Protein AF-A0A962Z8D3-F1 (afdb_monomer)

Foldseek 3Di:
DKDKDWDLDPVVVVVLVVVVVVCVVVVFDKDWAALVVVCVVPVPDDCVSTGTIIIGDPDDDDDPVVVVVVVVVVCVVVPDDDDPPDDDDDDD

Structure (mmCIF, N/CA/C/O backbone):
data_AF-A0A962Z8D3-F1
#
_entry.id   AF-A0A962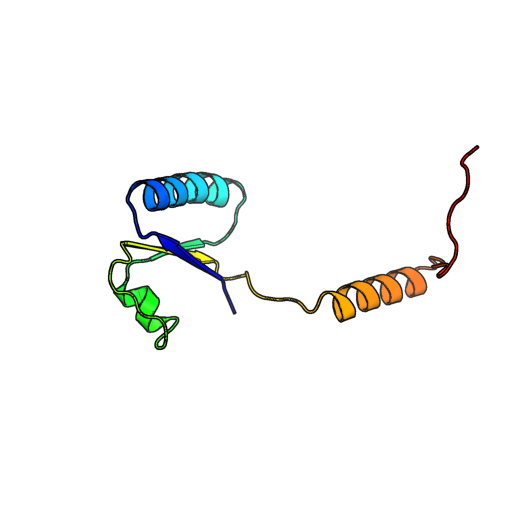Z8D3-F1
#
loop_
_atom_site.group_PDB
_atom_site.id
_atom_site.type_symbol
_atom_site.label_atom_id
_atom_site.label_alt_id
_atom_site.label_comp_id
_atom_site.label_asym_id
_atom_site.label_entity_id
_atom_site.label_seq_id
_atom_site.pdbx_PDB_ins_code
_atom_site.Cartn_x
_atom_site.Cartn_y
_atom_site.Cartn_z
_atom_site.occupancy
_atom_site.B_iso_or_equiv
_atom_site.auth_seq_id
_atom_site.auth_comp_id
_atom_site.auth_asym_id
_atom_site.auth_atom_id
_atom_site.pdbx_PDB_model_num
ATOM 1 N N . CYS A 1 1 ? -5.951 -5.949 -7.112 1.00 81.19 1 CYS A N 1
ATOM 2 C CA . CYS A 1 1 ? -5.126 -4.807 -7.565 1.00 81.19 1 CYS A CA 1
ATOM 3 C C . CYS A 1 1 ? -3.711 -5.043 -7.043 1.00 81.19 1 CYS A C 1
ATOM 5 O O . CYS A 1 1 ? -3.492 -6.093 -6.464 1.00 81.19 1 CYS A O 1
ATOM 7 N N . GLY A 1 2 ? -2.765 -4.161 -7.338 1.00 92.50 2 GLY A N 1
ATOM 8 C CA . GLY A 1 2 ? -1.387 -4.237 -6.856 1.00 92.50 2 GLY A CA 1
ATOM 9 C C . GLY A 1 2 ? -0.830 -2.822 -6.725 1.00 92.50 2 GLY A C 1
ATOM 10 O O . GLY A 1 2 ? -1.574 -1.856 -6.915 1.00 92.50 2 GLY A O 1
ATOM 11 N N . GLY A 1 3 ? 0.460 -2.692 -6.440 1.00 95.06 3 GLY A N 1
ATOM 12 C CA . GLY A 1 3 ? 1.162 -1.411 -6.399 1.00 95.06 3 GLY A CA 1
ATOM 13 C C . GLY A 1 3 ? 2.216 -1.299 -7.497 1.00 95.06 3 GLY A C 1
ATOM 14 O O . GLY A 1 3 ? 2.893 -2.274 -7.814 1.00 95.06 3 GLY A O 1
ATOM 15 N N . LEU A 1 4 ? 2.372 -0.098 -8.058 1.00 96.56 4 LEU A N 1
ATOM 16 C CA . LEU A 1 4 ? 3.495 0.280 -8.917 1.00 96.56 4 LEU A CA 1
ATOM 17 C C . LEU A 1 4 ? 4.153 1.522 -8.317 1.00 96.56 4 LEU A C 1
ATOM 19 O O . LEU A 1 4 ? 3.504 2.557 -8.171 1.00 96.56 4 LEU A O 1
ATOM 23 N N . ARG A 1 5 ? 5.433 1.423 -7.959 1.00 97.25 5 ARG A N 1
ATOM 24 C CA . ARG A 1 5 ? 6.252 2.570 -7.537 1.00 97.25 5 ARG A CA 1
ATOM 25 C C . ARG A 1 5 ? 7.279 2.832 -8.625 1.00 97.25 5 ARG A C 1
ATOM 27 O O . ARG A 1 5 ? 8.021 1.918 -8.962 1.00 97.25 5 ARG A O 1
ATOM 34 N N . LEU A 1 6 ? 7.288 4.033 -9.189 1.00 98.12 6 LEU A N 1
ATOM 35 C CA . LEU A 1 6 ? 8.116 4.379 -10.346 1.00 98.12 6 LEU A CA 1
ATOM 36 C C . LEU A 1 6 ? 9.469 4.927 -9.892 1.00 98.12 6 LEU A C 1
ATOM 38 O O . LEU A 1 6 ? 9.521 5.689 -8.930 1.00 98.12 6 LEU A O 1
ATOM 42 N N . ALA A 1 7 ? 10.534 4.557 -10.598 1.00 98.50 7 ALA A N 1
ATOM 43 C CA . ALA A 1 7 ? 11.847 5.181 -10.483 1.00 98.50 7 ALA A CA 1
ATOM 44 C C . ALA A 1 7 ? 12.107 6.023 -11.735 1.00 98.50 7 ALA A C 1
ATOM 46 O O . ALA A 1 7 ? 12.025 5.510 -12.852 1.00 98.50 7 ALA A O 1
ATOM 47 N N . TYR A 1 8 ? 12.451 7.292 -11.540 1.00 98.19 8 TYR A N 1
ATOM 48 C CA . TYR A 1 8 ? 12.856 8.234 -12.590 1.00 98.19 8 TYR A CA 1
ATOM 49 C C . TYR A 1 8 ? 14.364 8.523 -12.555 1.00 98.19 8 TYR A C 1
ATOM 51 O O . TYR A 1 8 ? 14.894 9.222 -13.416 1.00 98.19 8 TYR A O 1
ATOM 59 N N . SER A 1 9 ? 15.068 7.995 -11.555 1.00 98.50 9 SER A N 1
ATOM 60 C CA . SER A 1 9 ? 16.498 8.190 -11.348 1.00 98.50 9 SER A CA 1
ATOM 61 C C . SER A 1 9 ? 17.187 6.901 -10.902 1.00 98.50 9 SER A C 1
ATOM 63 O O . SER A 1 9 ? 16.572 6.014 -10.306 1.00 98.50 9 SER A O 1
ATOM 65 N N . GLU A 1 10 ? 18.491 6.806 -11.161 1.00 98.31 10 GLU A N 1
ATOM 66 C CA . GLU A 1 10 ? 19.296 5.643 -10.762 1.00 98.31 10 GLU A CA 1
ATOM 67 C C . GLU A 1 10 ? 19.280 5.420 -9.243 1.00 98.31 10 GLU A C 1
ATOM 69 O O . GLU A 1 10 ? 19.239 4.281 -8.787 1.00 98.31 10 GLU A O 1
ATOM 74 N N . ILE A 1 11 ? 19.225 6.493 -8.445 1.00 98.44 11 ILE A N 1
ATOM 75 C CA . ILE A 1 11 ? 19.182 6.381 -6.981 1.00 98.44 11 ILE A CA 1
ATOM 76 C C . ILE A 1 11 ? 17.873 5.747 -6.481 1.00 98.44 11 ILE A C 1
ATOM 78 O O . ILE A 1 11 ? 17.889 4.968 -5.528 1.00 98.44 11 ILE A O 1
ATOM 82 N N . GLU A 1 12 ? 16.742 6.018 -7.139 1.00 98.50 12 GLU A N 1
ATOM 83 C CA . GLU A 1 12 ? 15.462 5.366 -6.831 1.00 98.50 12 GLU A CA 1
ATOM 84 C C . GLU A 1 12 ? 15.469 3.894 -7.259 1.00 98.50 12 GLU A C 1
ATOM 86 O O . GLU A 1 12 ? 14.946 3.034 -6.547 1.00 98.50 12 GLU A O 1
ATOM 91 N N . LEU A 1 13 ? 16.100 3.581 -8.393 1.00 98.31 13 LEU A N 1
ATOM 92 C CA . LEU A 1 13 ? 16.249 2.203 -8.853 1.00 98.31 13 LEU A CA 1
ATOM 93 C C . LEU A 1 13 ? 17.158 1.385 -7.923 1.00 98.31 13 LEU A C 1
ATOM 95 O O . LEU A 1 13 ? 16.838 0.241 -7.589 1.00 98.31 13 LEU A O 1
ATOM 99 N N . ASP A 1 14 ? 18.258 1.965 -7.447 1.00 98.38 14 ASP A N 1
ATOM 100 C CA . ASP A 1 14 ? 19.120 1.336 -6.445 1.00 98.38 14 ASP A CA 1
ATOM 101 C C . ASP A 1 14 ? 18.385 1.119 -5.122 1.00 98.38 14 ASP A C 1
ATOM 103 O O . ASP A 1 14 ? 18.500 0.049 -4.513 1.00 98.38 14 ASP A O 1
ATOM 107 N N . TRP A 1 15 ? 17.544 2.073 -4.718 1.00 98.19 15 TRP A N 1
ATOM 108 C CA . TRP A 1 15 ? 16.654 1.888 -3.577 1.00 98.19 15 TRP A CA 1
ATOM 109 C C . TRP A 1 15 ? 15.698 0.703 -3.778 1.00 98.19 15 TRP A C 1
ATOM 111 O O . TRP A 1 15 ? 15.542 -0.127 -2.880 1.00 98.19 15 TRP A O 1
ATOM 121 N N . PHE A 1 16 ? 15.110 0.548 -4.966 1.00 97.94 16 PHE A N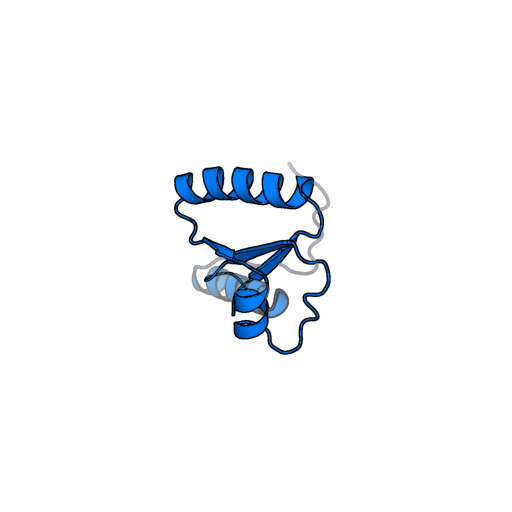 1
ATOM 122 C CA . PHE A 1 16 ? 14.260 -0.604 -5.282 1.00 97.94 16 PHE A CA 1
ATOM 123 C C . PHE A 1 16 ? 15.019 -1.931 -5.216 1.00 97.94 16 PHE A C 1
ATOM 125 O O . PHE A 1 16 ? 14.488 -2.901 -4.674 1.00 97.94 16 PHE A O 1
ATOM 132 N N . ARG A 1 17 ? 16.267 -1.986 -5.699 1.00 97.50 17 ARG A N 1
ATOM 133 C CA . ARG A 1 17 ? 17.130 -3.178 -5.587 1.00 97.50 17 ARG A CA 1
ATOM 134 C C . ARG A 1 17 ? 17.430 -3.525 -4.127 1.00 97.50 17 ARG A C 1
ATOM 136 O O . ARG A 1 17 ? 17.378 -4.698 -3.755 1.00 97.50 17 ARG A O 1
ATOM 143 N N . HIS A 1 18 ? 17.692 -2.519 -3.293 1.00 97.31 18 HIS A N 1
ATOM 144 C CA . HIS A 1 18 ? 17.889 -2.703 -1.856 1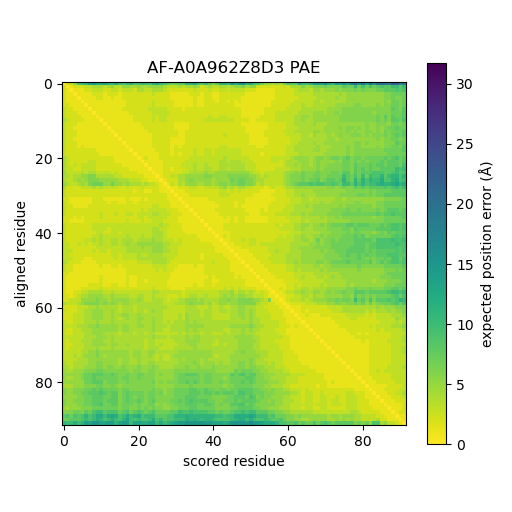.00 97.31 18 HIS A CA 1
ATOM 145 C C . HIS A 1 18 ? 16.628 -3.266 -1.178 1.00 97.31 18 HIS A C 1
ATOM 147 O O . HIS A 1 18 ? 16.690 -4.298 -0.503 1.00 97.31 18 HIS A O 1
ATOM 153 N N . VAL A 1 19 ? 15.468 -2.646 -1.419 1.00 96.69 19 VAL A N 1
ATOM 154 C CA . VAL A 1 19 ? 14.178 -3.092 -0.867 1.00 96.69 19 VAL A CA 1
ATOM 155 C C . VAL A 1 19 ? 13.807 -4.488 -1.369 1.00 96.69 19 VAL A C 1
ATOM 157 O O . VAL A 1 19 ? 13.281 -5.280 -0.592 1.00 96.69 19 VAL A O 1
ATOM 160 N N . ALA A 1 20 ? 14.124 -4.833 -2.620 1.00 96.19 20 ALA A N 1
ATOM 161 C CA . ALA A 1 20 ? 13.917 -6.178 -3.157 1.00 96.19 20 ALA A CA 1
ATOM 162 C C . ALA A 1 20 ? 14.679 -7.242 -2.351 1.00 96.19 20 ALA A C 1
ATOM 164 O O . ALA A 1 20 ? 14.139 -8.307 -2.046 1.00 96.19 20 ALA A O 1
ATOM 165 N N . GLY A 1 21 ? 15.917 -6.943 -1.943 1.00 95.69 21 GLY A N 1
ATOM 166 C CA . GLY A 1 21 ? 16.700 -7.811 -1.061 1.00 95.69 21 GLY A CA 1
ATOM 167 C C . GLY A 1 21 ? 15.994 -8.083 0.270 1.00 95.69 21 GLY A C 1
ATOM 168 O O . GLY A 1 21 ? 15.836 -9.240 0.659 1.00 95.69 21 GLY A O 1
ATOM 169 N N . ILE A 1 22 ? 15.494 -7.028 0.922 1.00 95.62 22 ILE A N 1
ATOM 170 C CA . ILE A 1 22 ? 14.737 -7.133 2.182 1.00 95.62 22 ILE A CA 1
ATOM 171 C C . ILE A 1 22 ? 13.430 -7.908 1.968 1.00 95.62 22 ILE A C 1
ATOM 173 O O . ILE A 1 22 ? 13.098 -8.812 2.733 1.00 95.62 22 ILE A O 1
ATOM 177 N N . ALA A 1 23 ? 12.691 -7.590 0.908 1.00 93.81 23 ALA A N 1
ATOM 178 C CA . ALA A 1 23 ? 11.407 -8.207 0.610 1.00 93.81 23 ALA A CA 1
ATOM 179 C C . ALA A 1 23 ? 11.529 -9.722 0.372 1.00 93.81 23 ALA A C 1
ATOM 181 O O . ALA A 1 23 ? 10.691 -10.479 0.862 1.00 93.81 23 ALA A O 1
ATOM 182 N N . ARG A 1 24 ? 12.604 -10.187 -0.286 1.00 93.56 24 ARG A N 1
ATOM 183 C CA . ARG A 1 24 ? 12.894 -11.627 -0.429 1.00 93.56 24 ARG A CA 1
ATOM 184 C C . ARG A 1 24 ? 13.096 -12.312 0.919 1.00 93.56 24 ARG A C 1
ATOM 186 O O . ARG A 1 24 ? 12.613 -13.423 1.103 1.00 93.56 24 ARG A O 1
ATOM 193 N N . GLN A 1 25 ? 13.771 -11.653 1.860 1.00 95.06 25 GLN A N 1
ATOM 194 C CA . GLN A 1 25 ? 13.996 -12.202 3.198 1.00 95.06 25 GLN A CA 1
ATOM 195 C C . GLN A 1 25 ? 12.692 -12.331 4.002 1.00 95.06 25 GLN A C 1
ATOM 197 O O . GLN A 1 25 ? 12.529 -13.289 4.752 1.00 95.06 25 GLN A O 1
ATOM 202 N N . VAL A 1 26 ? 11.761 -11.388 3.838 1.00 93.81 26 VAL A N 1
ATOM 203 C CA . VAL A 1 26 ? 10.459 -11.380 4.535 1.00 93.81 26 VAL A CA 1
ATOM 204 C C . VAL A 1 26 ? 9.418 -12.281 3.844 1.00 93.81 26 VAL A C 1
ATOM 206 O O . VAL A 1 26 ? 8.373 -12.569 4.420 1.00 93.81 26 VAL A O 1
ATOM 209 N N . GLY A 1 27 ? 9.695 -12.765 2.627 1.00 91.69 27 GLY A N 1
ATOM 210 C CA . GLY A 1 27 ? 8.756 -13.578 1.845 1.00 91.69 27 GLY A CA 1
ATOM 211 C C . GLY A 1 27 ? 7.664 -12.755 1.157 1.00 91.69 27 GLY A C 1
ATOM 212 O O . GLY A 1 27 ? 6.575 -13.256 0.891 1.00 91.69 27 GLY A O 1
ATOM 213 N N . TYR A 1 28 ? 7.938 -11.479 0.885 1.00 89.00 28 TYR A N 1
ATOM 214 C CA . TYR A 1 28 ? 7.014 -10.584 0.203 1.00 89.00 28 TYR A CA 1
ATOM 215 C C . TYR A 1 28 ? 7.191 -10.667 -1.318 1.00 89.00 28 TYR A C 1
ATOM 217 O O . TYR A 1 28 ? 8.285 -10.436 -1.837 1.00 89.00 28 TYR A O 1
ATOM 225 N N . GLU A 1 29 ? 6.114 -10.973 -2.038 1.00 92.62 29 GLU A N 1
ATOM 226 C CA . GLU A 1 29 ? 6.113 -11.110 -3.498 1.00 92.62 29 GLU A CA 1
ATOM 227 C C . GLU A 1 29 ? 6.206 -9.745 -4.197 1.00 92.62 29 GLU A C 1
ATOM 229 O O . GLU A 1 29 ? 5.374 -8.856 -3.989 1.00 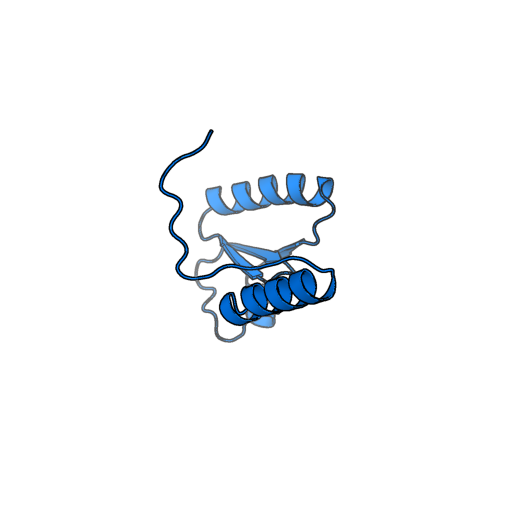92.62 29 GLU A O 1
ATOM 234 N N . HIS A 1 30 ? 7.233 -9.580 -5.030 1.00 95.12 30 HIS A N 1
ATOM 235 C CA . HIS A 1 30 ? 7.516 -8.340 -5.745 1.00 95.12 30 HIS A CA 1
ATOM 236 C C . HIS A 1 30 ? 8.359 -8.593 -6.996 1.00 95.12 30 HIS A C 1
ATOM 238 O O . HIS A 1 30 ? 9.087 -9.583 -7.084 1.00 95.12 30 HIS A O 1
ATOM 244 N N . GLU A 1 31 ? 8.321 -7.640 -7.923 1.00 96.62 31 GLU A N 1
ATOM 245 C CA . GLU A 1 31 ? 9.122 -7.632 -9.147 1.00 96.62 31 GLU A CA 1
ATOM 246 C C . GLU A 1 31 ? 9.634 -6.213 -9.417 1.00 96.62 31 GLU A C 1
ATOM 248 O O . GLU A 1 31 ? 8.933 -5.239 -9.152 1.00 96.62 31 GLU A O 1
ATOM 253 N N . ILE A 1 32 ? 10.845 -6.076 -9.961 1.00 98.12 32 ILE A N 1
ATOM 254 C CA . ILE A 1 32 ? 11.273 -4.821 -10.593 1.00 98.12 32 ILE A CA 1
ATOM 255 C C . ILE A 1 32 ? 11.050 -5.003 -12.089 1.00 98.12 32 ILE A C 1
ATOM 257 O O . ILE A 1 32 ? 11.670 -5.880 -12.688 1.00 98.12 32 ILE A O 1
ATOM 261 N N . ILE A 1 33 ? 10.156 -4.207 -12.669 1.00 97.94 33 ILE A N 1
ATOM 262 C CA . ILE A 1 33 ? 9.706 -4.357 -14.055 1.00 97.94 33 ILE A CA 1
ATOM 263 C C . ILE A 1 33 ? 10.147 -3.175 -14.931 1.00 97.94 33 ILE A C 1
ATOM 265 O O . ILE A 1 33 ? 10.213 -2.042 -14.439 1.00 97.94 33 ILE A O 1
ATOM 269 N N . PRO A 1 34 ? 10.445 -3.418 -16.217 1.00 97.81 34 PRO A N 1
ATOM 270 C CA . PRO A 1 34 ? 10.806 -2.372 -17.169 1.00 97.81 34 PRO A CA 1
ATOM 271 C C . PRO A 1 34 ? 9.587 -1.544 -17.633 1.00 97.81 34 PRO A C 1
ATOM 273 O O . PRO A 1 34 ? 8.443 -1.957 -17.420 1.00 97.81 34 PRO A O 1
ATOM 276 N N . PRO A 1 35 ? 9.806 -0.383 -18.282 1.00 97.06 35 PRO A N 1
ATOM 277 C CA . PRO A 1 35 ? 8.731 0.513 -18.721 1.00 97.06 35 PRO A CA 1
ATOM 278 C C . PRO A 1 35 ? 7.665 -0.104 -19.637 1.00 97.06 35 PRO A C 1
ATOM 280 O O . PRO A 1 35 ? 6.489 0.240 -19.526 1.00 97.06 35 PRO A O 1
ATOM 283 N N . ASP A 1 36 ? 8.033 -1.037 -20.511 1.00 96.12 36 ASP A N 1
ATOM 284 C CA . ASP A 1 36 ? 7.096 -1.732 -21.399 1.00 96.12 36 ASP A CA 1
ATOM 285 C C . ASP A 1 36 ? 6.118 -2.629 -20.623 1.00 96.12 36 ASP A C 1
ATOM 287 O O . ASP A 1 36 ? 4.918 -2.629 -20.906 1.00 96.12 36 ASP A O 1
ATOM 291 N N . GLU A 1 37 ? 6.586 -3.319 -19.581 1.00 96.94 37 GLU A N 1
ATOM 292 C CA . GLU A 1 37 ? 5.715 -4.081 -18.678 1.00 96.94 37 GLU A CA 1
ATOM 293 C C . GLU A 1 37 ? 4.829 -3.163 -17.819 1.00 96.94 37 GLU A C 1
ATOM 295 O O . GLU A 1 37 ? 3.666 -3.483 -17.558 1.00 96.94 37 GLU A O 1
ATOM 300 N N . ILE A 1 38 ? 5.315 -1.976 -17.432 1.00 96.75 38 ILE A N 1
ATOM 301 C CA . ILE A 1 38 ? 4.490 -0.976 -16.730 1.00 96.75 38 ILE A CA 1
ATOM 302 C C . ILE A 1 38 ? 3.278 -0.594 -17.586 1.00 96.75 38 ILE A C 1
ATOM 304 O O . ILE A 1 38 ? 2.151 -0.616 -17.088 1.00 96.75 38 ILE A O 1
ATOM 308 N N . ALA A 1 39 ? 3.487 -0.298 -18.873 1.00 94.19 39 ALA A N 1
ATOM 309 C CA . ALA A 1 39 ? 2.414 0.061 -19.799 1.00 94.19 39 ALA A CA 1
ATOM 310 C C . ALA A 1 39 ? 1.422 -1.096 -20.030 1.00 94.19 39 ALA A C 1
ATOM 312 O O . ALA A 1 39 ? 0.224 -0.860 -20.196 1.00 94.19 39 ALA A O 1
ATOM 313 N N . ARG A 1 40 ? 1.879 -2.355 -19.972 1.00 94.81 40 ARG A N 1
ATOM 314 C CA . ARG A 1 40 ? 0.992 -3.534 -20.018 1.00 94.81 40 ARG A CA 1
ATOM 315 C C . ARG A 1 40 ? 0.110 -3.644 -18.776 1.00 94.81 40 ARG A C 1
ATOM 317 O O . ARG A 1 40 ? -1.051 -4.034 -18.887 1.00 94.81 40 ARG A O 1
ATOM 324 N N . HIS A 1 41 ? 0.640 -3.301 -17.602 1.00 94.06 41 HIS A N 1
ATOM 325 C CA . HIS A 1 41 ? -0.111 -3.336 -16.345 1.00 94.06 41 HIS A CA 1
ATOM 326 C C . HIS A 1 41 ? -1.019 -2.124 -16.135 1.00 94.06 41 HIS A C 1
ATOM 328 O O . HIS A 1 41 ? -2.095 -2.266 -15.553 1.00 94.06 41 HIS A O 1
ATOM 334 N N . HIS A 1 42 ? -0.603 -0.946 -16.596 1.00 94.81 42 HIS A N 1
ATOM 335 C CA . HIS A 1 42 ? -1.356 0.292 -16.458 1.00 94.81 42 HIS A CA 1
ATOM 336 C C . HIS A 1 42 ? -1.286 1.123 -17.756 1.00 94.81 42 HIS A C 1
ATOM 338 O O . HIS A 1 42 ? -0.524 2.088 -17.830 1.00 94.81 42 HIS A O 1
ATOM 344 N N . PRO A 1 43 ? -2.123 0.814 -18.767 1.00 94.62 43 PRO A N 1
ATOM 345 C CA . PRO A 1 43 ? -2.019 1.394 -20.115 1.00 94.62 43 PRO A CA 1
ATOM 346 C C . PRO A 1 43 ? -2.291 2.901 -20.191 1.00 94.62 43 PRO A C 1
ATOM 348 O O . PRO A 1 43 ? -2.016 3.528 -21.207 1.00 94.62 43 PRO A O 1
ATOM 351 N N . PHE A 1 44 ? -2.830 3.495 -19.125 1.00 95.12 44 PHE A N 1
ATOM 352 C CA . PHE A 1 44 ? -3.086 4.935 -19.037 1.00 95.12 44 PHE A CA 1
ATOM 353 C C . PHE A 1 44 ? -1.959 5.722 -18.353 1.00 95.12 44 PHE A C 1
ATOM 355 O O . PHE A 1 44 ? -2.087 6.931 -18.176 1.00 95.12 44 PHE A O 1
ATOM 362 N N . LEU A 1 45 ? -0.890 5.055 -17.905 1.00 94.50 45 LEU A N 1
ATOM 363 C CA . LEU A 1 45 ? 0.242 5.719 -17.263 1.00 94.50 45 LEU A CA 1
ATOM 364 C C . LEU A 1 45 ? 1.231 6.194 -18.333 1.00 94.50 45 LEU A C 1
ATOM 366 O O . LEU A 1 45 ? 1.625 5.404 -19.186 1.00 94.50 45 LEU A O 1
ATOM 370 N N . ASN A 1 46 ? 1.671 7.454 -18.264 1.00 94.81 46 ASN A N 1
ATOM 371 C CA . ASN A 1 46 ? 2.809 7.890 -19.070 1.00 94.81 46 ASN A CA 1
ATOM 372 C C . ASN A 1 46 ? 4.111 7.341 -18.464 1.00 94.81 46 ASN A C 1
ATOM 374 O O . ASN A 1 46 ? 4.427 7.628 -17.309 1.00 94.81 46 ASN A O 1
ATOM 378 N N . THR A 1 47 ? 4.856 6.566 -19.248 1.00 96.25 47 THR A N 1
ATOM 379 C CA . THR A 1 47 ? 6.132 5.961 -18.854 1.00 96.25 47 THR A CA 1
ATOM 380 C C . THR A 1 47 ? 7.356 6.732 -19.353 1.00 96.25 47 THR A C 1
ATOM 382 O O . THR A 1 47 ? 8.477 6.258 -19.179 1.00 96.25 47 THR A O 1
ATOM 385 N N . ASP A 1 48 ? 7.180 7.907 -19.963 1.00 96.75 48 ASP A N 1
ATOM 386 C CA . ASP A 1 48 ? 8.288 8.752 -20.414 1.00 96.75 48 ASP A CA 1
ATOM 387 C C . ASP A 1 48 ? 9.246 9.073 -19.256 1.00 96.75 48 ASP A C 1
ATOM 389 O O . ASP A 1 48 ? 8.844 9.574 -18.205 1.00 96.75 48 ASP A O 1
ATOM 393 N N . GLY A 1 49 ? 10.533 8.775 -19.450 1.00 96.69 49 GLY A N 1
ATOM 394 C CA . GLY A 1 49 ? 11.583 9.009 -18.453 1.00 96.69 49 GLY A CA 1
ATOM 395 C C . GLY A 1 49 ? 11.576 8.054 -17.252 1.00 96.69 49 GLY A C 1
ATOM 396 O O . GLY A 1 49 ? 12.440 8.184 -16.388 1.00 96.69 49 GLY A O 1
ATOM 397 N N . VAL A 1 50 ? 10.649 7.092 -17.184 1.00 98.06 50 VAL A N 1
ATOM 398 C CA . VAL A 1 50 ? 10.662 6.042 -16.156 1.00 98.06 50 VAL A CA 1
ATOM 399 C C . VAL A 1 50 ? 11.762 5.035 -16.483 1.00 98.06 50 VAL A C 1
ATOM 401 O O . VAL A 1 50 ? 11.834 4.528 -17.600 1.00 98.06 50 VAL A O 1
ATOM 404 N N . LEU A 1 51 ? 12.598 4.707 -15.499 1.00 98.38 51 LEU A N 1
ATOM 405 C CA . LEU A 1 51 ? 13.654 3.701 -15.635 1.00 98.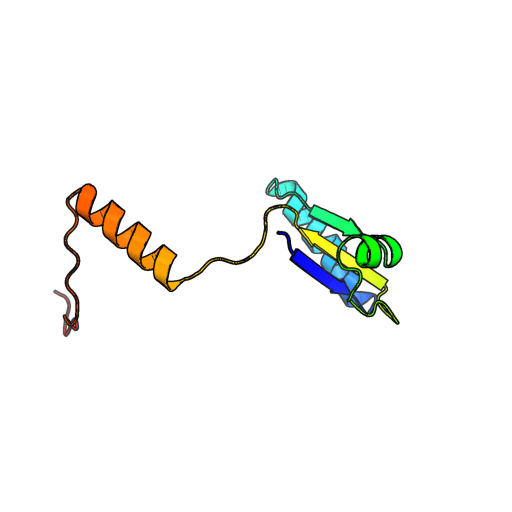38 51 LEU A CA 1
ATOM 406 C C . LEU A 1 51 ? 13.129 2.288 -15.349 1.00 98.38 51 LEU A C 1
ATOM 408 O O . LEU A 1 51 ? 13.465 1.343 -16.057 1.00 98.38 51 LEU A O 1
ATOM 412 N N . ALA A 1 52 ? 12.303 2.142 -14.309 1.00 98.44 52 ALA A N 1
ATOM 413 C CA . ALA A 1 52 ? 11.649 0.892 -13.917 1.00 98.44 52 ALA A CA 1
ATOM 414 C C . ALA A 1 52 ? 10.524 1.159 -12.900 1.00 98.44 52 ALA A C 1
ATOM 416 O O . ALA A 1 52 ? 10.409 2.264 -12.361 1.00 98.44 52 ALA A O 1
ATOM 417 N N . ALA A 1 53 ? 9.743 0.129 -12.568 1.00 98.12 53 ALA A N 1
ATOM 418 C CA . ALA A 1 53 ? 8.850 0.147 -11.412 1.00 98.12 53 ALA A CA 1
ATOM 419 C C . ALA A 1 53 ? 9.104 -1.013 -10.452 1.00 98.12 53 ALA A C 1
ATOM 421 O O . ALA A 1 53 ? 9.329 -2.143 -10.877 1.00 98.12 53 ALA A O 1
ATOM 422 N N . PHE A 1 54 ? 8.976 -0.750 -9.153 1.00 97.75 54 PHE A N 1
ATOM 423 C CA . PHE A 1 54 ? 8.812 -1.788 -8.142 1.00 97.75 54 PHE A CA 1
ATOM 424 C C . PHE A 1 54 ? 7.331 -2.163 -8.059 1.00 97.75 54 PHE A C 1
ATOM 426 O O . PHE A 1 54 ? 6.497 -1.366 -7.611 1.00 97.75 54 PHE A O 1
ATOM 433 N N . ARG A 1 55 ? 7.006 -3.370 -8.515 1.00 96.88 55 ARG A N 1
ATOM 434 C CA . ARG A 1 55 ? 5.658 -3.918 -8.583 1.00 96.88 55 ARG A CA 1
ATOM 435 C C . ARG A 1 55 ? 5.385 -4.839 -7.405 1.00 96.88 55 ARG A C 1
ATOM 437 O O . ARG A 1 55 ? 6.172 -5.736 -7.111 1.00 96.88 55 ARG A O 1
ATOM 444 N N . THR A 1 56 ? 4.231 -4.654 -6.778 1.00 95.06 56 THR A N 1
ATOM 445 C CA . THR A 1 56 ? 3.749 -5.481 -5.671 1.00 95.06 56 THR A CA 1
ATOM 446 C C . THR A 1 56 ? 2.410 -6.114 -6.023 1.00 95.06 56 THR A C 1
ATOM 448 O O . THR A 1 56 ? 1.447 -5.419 -6.345 1.00 95.06 56 THR A O 1
ATOM 451 N N . MET A 1 57 ? 2.346 -7.446 -5.998 1.00 91.94 57 MET A N 1
ATOM 452 C CA . MET A 1 57 ? 1.193 -8.196 -6.521 1.00 91.94 57 MET A CA 1
ATOM 453 C C . MET A 1 57 ? -0.001 -8.191 -5.571 1.00 91.94 57 MET A C 1
ATOM 455 O O . MET A 1 57 ? -1.139 -8.058 -6.006 1.00 91.94 57 MET A O 1
ATOM 459 N N . ASN A 1 58 ? 0.281 -8.303 -4.273 1.00 90.81 58 ASN A N 1
ATOM 460 C CA . ASN A 1 58 ? -0.721 -8.519 -3.227 1.00 90.81 58 ASN A CA 1
ATOM 461 C C . ASN A 1 58 ? -1.045 -7.239 -2.439 1.00 90.81 58 ASN A C 1
ATOM 463 O O . ASN A 1 58 ? -1.601 -7.301 -1.345 1.00 90.81 58 ASN A O 1
ATOM 467 N N . ASP A 1 59 ? -0.652 -6.083 -2.973 1.00 91.81 59 ASP A N 1
ATOM 468 C CA . ASP A 1 59 ? -0.950 -4.768 -2.405 1.00 91.81 59 ASP A CA 1
ATOM 469 C C . ASP A 1 59 ? -2.267 -4.215 -2.974 1.00 91.81 59 ASP A C 1
ATOM 471 O O . ASP A 1 59 ? -2.890 -4.802 -3.862 1.00 91.81 59 ASP A O 1
ATOM 475 N N . GLY A 1 60 ? -2.705 -3.058 -2.495 1.00 91.94 60 GLY A N 1
ATOM 476 C CA . GLY A 1 60 ? -3.873 -2.410 -3.063 1.00 91.94 60 GLY A CA 1
ATOM 477 C C . GLY A 1 60 ? -4.403 -1.284 -2.205 1.00 91.94 60 GLY A C 1
ATOM 478 O O . GLY A 1 60 ? -3.661 -0.474 -1.660 1.00 91.94 60 GLY A O 1
ATOM 479 N N . HIS A 1 61 ? -5.722 -1.225 -2.108 1.00 94.25 61 HIS A N 1
ATOM 480 C CA . HIS A 1 61 ? -6.409 -0.250 -1.284 1.00 94.25 61 HIS A CA 1
ATOM 481 C C . HIS A 1 61 ? -7.396 -0.954 -0.367 1.00 94.25 61 HIS A C 1
ATOM 483 O O . HIS A 1 61 ? -7.937 -2.017 -0.677 1.00 94.25 61 HIS A O 1
ATOM 489 N N . VAL A 1 62 ? -7.686 -0.304 0.748 1.00 95.00 62 VAL A N 1
ATOM 490 C CA . VAL A 1 62 ? -8.710 -0.737 1.684 1.00 95.00 62 VAL A CA 1
ATOM 491 C C . VAL A 1 62 ? -9.529 0.480 2.093 1.00 95.00 62 VAL A C 1
ATOM 493 O O . VAL A 1 62 ? -8.976 1.569 2.227 1.00 95.00 62 VAL A O 1
ATOM 496 N N . ASP A 1 63 ? -10.839 0.317 2.282 1.00 97.38 63 ASP A N 1
ATOM 497 C CA . ASP A 1 63 ? -11.635 1.345 2.953 1.00 97.38 63 ASP A CA 1
ATOM 498 C C . ASP A 1 63 ? -11.330 1.291 4.461 1.00 97.38 63 ASP A C 1
ATOM 500 O O . ASP A 1 63 ? -11.716 0.321 5.136 1.00 97.38 63 ASP A O 1
ATOM 504 N N . PRO A 1 64 ? -10.650 2.308 5.020 1.00 97.38 64 PRO A N 1
ATOM 505 C CA . PRO A 1 64 ? -10.292 2.304 6.430 1.00 97.38 64 PRO A CA 1
ATOM 506 C C . PRO A 1 64 ? -11.529 2.362 7.337 1.00 97.38 64 PRO A C 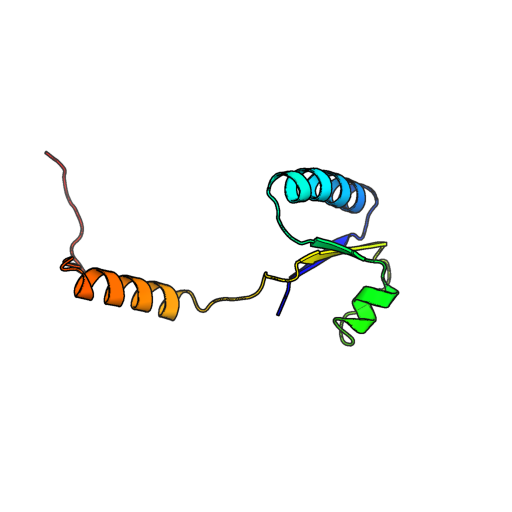1
ATOM 508 O O . PRO A 1 64 ? -11.514 1.777 8.421 1.00 97.38 64 PRO A O 1
ATOM 511 N N . THR A 1 65 ? -12.621 3.003 6.900 1.00 98.25 65 THR A N 1
ATOM 512 C CA . THR A 1 65 ? -13.853 3.117 7.695 1.00 98.25 65 THR A CA 1
ATOM 513 C C . THR A 1 65 ? -14.514 1.759 7.857 1.00 98.25 65 THR A C 1
ATOM 515 O O . THR A 1 65 ? -14.818 1.340 8.978 1.00 98.25 65 THR A O 1
ATOM 518 N N . SER A 1 66 ? -14.726 1.049 6.749 1.00 98.12 66 SER A N 1
ATOM 519 C CA . SER A 1 66 ? -15.318 -0.288 6.790 1.00 98.12 66 SER A CA 1
ATOM 520 C C . SER A 1 66 ? -14.425 -1.273 7.536 1.00 98.12 66 SER A C 1
ATOM 522 O O . SER A 1 66 ? -14.931 -2.046 8.345 1.00 98.12 66 SER A O 1
ATOM 524 N N . THR A 1 67 ? -13.104 -1.193 7.360 1.00 98.25 67 THR A N 1
ATOM 525 C CA . THR A 1 67 ? -12.146 -2.057 8.070 1.00 98.25 67 THR A CA 1
ATOM 526 C C . THR A 1 67 ? -12.217 -1.861 9.580 1.00 98.25 67 THR A C 1
ATOM 528 O O . THR A 1 67 ? -12.391 -2.829 10.321 1.00 98.25 67 THR A O 1
ATOM 531 N N . ALA A 1 68 ? -12.167 -0.611 10.050 1.00 98.06 68 ALA A N 1
ATOM 532 C CA . ALA A 1 68 ? -12.282 -0.303 11.472 1.00 98.06 68 ALA A CA 1
ATOM 533 C C . ALA A 1 68 ? -13.612 -0.812 12.055 1.00 98.06 68 ALA A C 1
ATOM 535 O O . ALA A 1 68 ? -13.639 -1.402 13.137 1.00 98.06 68 ALA A O 1
ATOM 536 N N . ASN A 1 69 ? -14.718 -0.635 11.325 1.00 98.19 69 ASN A N 1
ATOM 537 C CA . ASN A 1 69 ? -16.029 -1.116 11.761 1.00 98.19 69 ASN A CA 1
ATOM 538 C C . ASN A 1 69 ? -16.141 -2.650 11.740 1.00 98.19 69 ASN A C 1
ATOM 540 O O . ASN A 1 69 ? -16.747 -3.216 12.651 1.00 98.19 69 ASN A O 1
ATOM 544 N N . ALA A 1 70 ? -15.533 -3.332 10.767 1.00 98.56 70 ALA A N 1
ATOM 545 C CA . ALA A 1 70 ? -15.483 -4.791 10.706 1.00 98.56 70 ALA A CA 1
ATOM 546 C C . ALA A 1 70 ? -14.706 -5.370 11.898 1.00 98.56 70 ALA A C 1
ATOM 548 O O . ALA A 1 70 ? -15.211 -6.256 12.590 1.00 98.56 70 ALA A O 1
ATOM 549 N N . MET A 1 71 ? -13.534 -4.805 12.214 1.00 98.50 71 MET A N 1
ATOM 550 C CA . MET A 1 71 ? -12.767 -5.190 13.403 1.00 98.50 71 MET A CA 1
ATOM 551 C C . MET A 1 71 ? -13.550 -4.927 14.695 1.00 98.50 71 MET A C 1
ATOM 553 O O . MET A 1 71 ? -13.608 -5.789 15.570 1.00 98.50 71 MET A O 1
ATOM 557 N N . ALA A 1 72 ? -14.212 -3.770 14.805 1.00 98.50 72 ALA A N 1
ATOM 558 C CA . ALA A 1 72 ? -15.060 -3.442 15.950 1.00 98.50 72 ALA A CA 1
ATOM 559 C C . ALA A 1 72 ? -16.239 -4.419 16.111 1.00 98.50 72 ALA A C 1
ATOM 561 O O . ALA A 1 72 ? -16.609 -4.764 17.234 1.00 98.50 72 ALA A O 1
ATOM 562 N N . SER A 1 73 ? -16.835 -4.859 15.000 1.00 98.50 73 SER A N 1
ATOM 563 C CA . SER A 1 73 ? -17.895 -5.870 14.985 1.00 98.50 73 SER A CA 1
ATOM 564 C C . SER A 1 73 ? -17.379 -7.215 15.502 1.00 98.50 73 SER A C 1
ATOM 566 O O . SER A 1 73 ? -17.947 -7.771 16.441 1.00 98.50 73 SER A O 1
ATOM 568 N N . GLY A 1 74 ? -16.248 -7.688 14.963 1.00 98.69 74 GLY A N 1
ATOM 569 C CA . GLY A 1 74 ? -15.617 -8.940 15.385 1.00 98.69 74 GLY A CA 1
ATOM 570 C C . GLY A 1 74 ? -15.226 -8.933 16.865 1.00 98.69 74 GLY A C 1
ATOM 571 O O . GLY A 1 74 ? -15.526 -9.877 17.590 1.00 98.69 74 GLY A O 1
ATOM 572 N N . ALA A 1 75 ? -14.653 -7.829 17.351 1.00 98.69 75 ALA A N 1
ATOM 573 C CA . ALA A 1 75 ? -14.311 -7.672 18.763 1.00 98.69 75 ALA A CA 1
ATOM 574 C C . ALA A 1 75 ? -15.546 -7.789 19.676 1.00 98.69 75 ALA A C 1
ATOM 576 O O . ALA A 1 75 ? -15.498 -8.483 20.690 1.00 98.69 75 ALA A O 1
ATOM 577 N N . ARG A 1 76 ? -16.672 -7.158 19.307 1.00 98.50 76 ARG A N 1
ATOM 578 C CA . ARG A 1 76 ? -17.938 -7.284 20.052 1.00 98.50 76 ARG A CA 1
ATOM 579 C C . ARG A 1 76 ? -18.490 -8.707 20.028 1.00 98.50 76 ARG A C 1
ATOM 581 O O . ARG A 1 76 ? -18.962 -9.173 21.060 1.00 98.50 76 ARG A O 1
ATOM 588 N N . ALA A 1 77 ? -18.412 -9.395 18.888 1.00 98.69 77 ALA A N 1
ATOM 589 C CA . ALA A 1 77 ? -18.838 -10.791 18.769 1.00 98.69 77 ALA A CA 1
ATOM 590 C C . ALA A 1 77 ? -18.035 -11.729 19.689 1.00 98.69 77 ALA A C 1
ATOM 592 O O . ALA A 1 77 ? -18.582 -12.696 20.208 1.00 98.69 77 ALA A O 1
ATOM 593 N N . LEU A 1 78 ? -16.766 -11.401 19.951 1.00 98.69 78 LEU A N 1
ATOM 594 C CA . LEU A 1 78 ? -15.897 -12.100 20.904 1.00 98.69 78 LEU A CA 1
ATOM 595 C C . LEU A 1 78 ? -16.031 -11.595 22.358 1.00 98.69 78 LEU A C 1
ATOM 597 O O . LEU A 1 78 ? -15.249 -11.986 23.220 1.00 98.69 78 LEU A O 1
ATOM 601 N N . GLY A 1 79 ? -17.010 -10.731 22.652 1.00 98.56 79 GLY A N 1
ATOM 602 C CA . GLY A 1 79 ? -17.334 -10.274 24.010 1.00 98.56 79 GLY A CA 1
ATOM 603 C C . GLY A 1 79 ? -16.683 -8.957 24.449 1.00 98.56 79 GLY A C 1
ATOM 604 O O . GLY A 1 79 ? -16.925 -8.506 25.572 1.00 98.56 79 GLY A O 1
ATOM 605 N N . ALA A 1 80 ? -15.897 -8.295 23.595 1.00 98.56 80 ALA A N 1
ATOM 606 C CA . ALA A 1 80 ? -15.317 -6.994 23.925 1.00 98.56 80 ALA A CA 1
ATOM 607 C C . ALA A 1 80 ? -16.385 -5.885 23.992 1.00 98.56 80 ALA A C 1
ATOM 609 O O . ALA A 1 80 ? -17.374 -5.881 23.254 1.00 98.56 80 ALA A O 1
ATOM 610 N N . ARG A 1 81 ? -16.152 -4.875 24.839 1.00 98.06 81 ARG A N 1
ATOM 611 C CA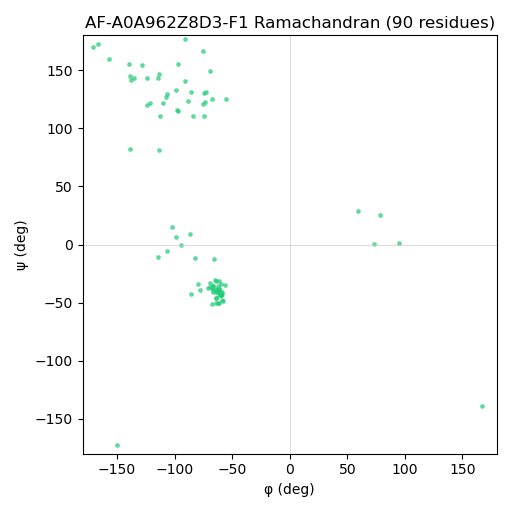 . ARG A 1 81 ? -16.987 -3.667 24.925 1.00 98.06 81 ARG A CA 1
ATOM 612 C C . ARG A 1 81 ? -16.258 -2.477 24.313 1.00 98.06 81 ARG A C 1
ATOM 614 O O . ARG A 1 81 ? -15.131 -2.179 24.684 1.00 98.06 81 ARG A O 1
ATOM 621 N N . ILE A 1 82 ? -16.929 -1.764 23.409 1.00 97.94 82 ILE A N 1
ATOM 622 C CA . ILE A 1 82 ? -16.401 -0.548 22.774 1.00 97.94 82 ILE A CA 1
ATOM 623 C C . ILE A 1 82 ? -17.224 0.646 23.253 1.00 97.94 82 ILE A C 1
ATOM 625 O O . ILE A 1 82 ? -18.389 0.779 22.871 1.00 97.94 82 ILE A O 1
ATOM 629 N N . SER A 1 83 ? -16.608 1.516 24.058 1.00 97.88 83 SER A N 1
ATOM 630 C CA . SER A 1 83 ? -17.213 2.759 24.549 1.00 97.88 83 SER A CA 1
ATOM 631 C C . SER A 1 83 ? -16.782 3.942 23.682 1.00 97.88 83 SER A C 1
ATOM 633 O O . SER A 1 83 ? -15.602 4.281 23.607 1.00 97.88 83 SER A O 1
ATOM 635 N N . ARG A 1 84 ? -17.736 4.562 22.982 1.00 96.56 84 ARG A N 1
ATOM 636 C CA . ARG A 1 84 ? -17.496 5.745 22.138 1.00 96.56 84 ARG A CA 1
ATOM 637 C C . ARG A 1 84 ? -17.839 7.012 22.911 1.00 96.56 84 ARG A C 1
ATOM 639 O O . ARG A 1 84 ? -18.699 6.981 23.780 1.00 96.56 84 ARG A O 1
ATOM 646 N N . ARG A 1 85 ? -17.222 8.139 22.529 1.00 97.38 85 ARG A N 1
ATOM 647 C CA . ARG A 1 85 ? -17.403 9.445 23.200 1.00 97.38 85 ARG A CA 1
ATOM 648 C C . ARG A 1 85 ? -17.011 9.412 24.687 1.00 97.38 85 ARG A C 1
ATOM 650 O O . ARG A 1 85 ? -17.535 10.180 25.480 1.00 97.38 85 ARG A O 1
ATOM 657 N N . ASN A 1 86 ? -16.077 8.533 25.046 1.00 97.44 86 ASN A N 1
ATOM 658 C CA . ASN A 1 86 ? -15.597 8.339 26.408 1.00 97.44 86 ASN A CA 1
ATOM 659 C C . ASN A 1 86 ? -14.130 8.770 26.498 1.00 97.44 86 ASN A C 1
ATOM 661 O O . ASN A 1 86 ? -13.223 7.950 26.357 1.00 97.44 86 ASN A O 1
ATOM 665 N N . ARG A 1 87 ? -13.896 10.078 26.633 1.00 97.88 87 ARG A N 1
ATOM 666 C CA . ARG A 1 87 ? -12.544 10.634 26.760 1.00 97.88 87 ARG A CA 1
ATOM 667 C C . ARG A 1 87 ? -11.939 10.185 28.092 1.00 97.88 87 ARG A C 1
ATOM 669 O O . ARG A 1 87 ? -12.516 10.455 29.138 1.00 97.88 87 ARG A O 1
ATOM 676 N N . VAL A 1 88 ? -10.768 9.557 28.048 1.00 97.38 88 VAL A N 1
ATOM 677 C CA . VAL A 1 88 ? -9.989 9.223 29.250 1.00 97.38 88 VAL A CA 1
ATOM 678 C C . VAL A 1 88 ? -9.379 10.507 29.827 1.00 97.38 88 VAL A C 1
ATOM 680 O O . VAL A 1 88 ? -8.807 11.302 29.078 1.00 97.38 88 VAL A O 1
ATOM 683 N N . THR A 1 89 ? -9.527 10.731 31.136 1.00 98.06 89 THR A N 1
ATOM 684 C CA . THR A 1 89 ? -9.071 11.953 31.836 1.00 98.06 89 THR A CA 1
ATOM 685 C C . THR A 1 89 ? -7.947 11.717 32.846 1.00 98.06 89 THR A C 1
ATO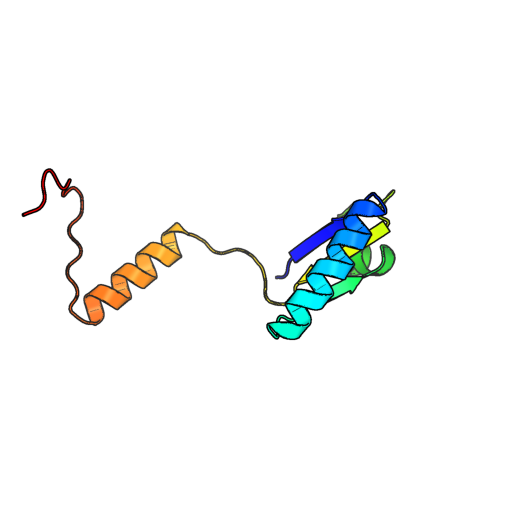M 68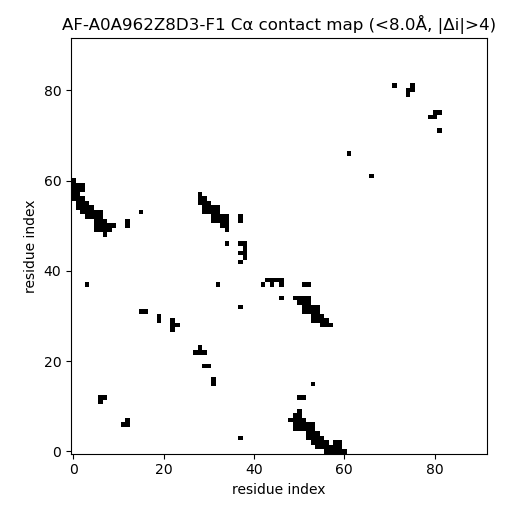7 O O . THR A 1 89 ? -7.358 12.684 33.315 1.00 98.06 89 THR A O 1
ATOM 690 N N . GLY A 1 90 ? -7.639 10.463 33.174 1.00 97.62 90 GLY A N 1
ATOM 691 C CA . GLY A 1 90 ? -6.603 10.066 34.127 1.00 97.62 90 GLY A CA 1
ATOM 692 C C . GLY A 1 90 ? -6.370 8.553 34.086 1.00 97.62 90 GLY A C 1
ATOM 693 O O . GLY A 1 90 ? -7.122 7.838 33.420 1.00 97.62 90 GLY A O 1
ATOM 694 N N . ILE A 1 91 ? -5.316 8.093 34.760 1.00 96.31 91 ILE A N 1
ATOM 695 C CA . ILE A 1 91 ? -4.934 6.682 34.932 1.00 96.31 91 ILE A CA 1
ATOM 696 C C . ILE A 1 91 ? -4.509 6.517 36.401 1.00 96.31 91 ILE A C 1
ATOM 698 O O . ILE A 1 91 ? -3.884 7.433 36.938 1.00 96.31 91 ILE A O 1
ATOM 702 N N . GLU A 1 92 ? -4.860 5.390 37.021 1.00 90.38 92 GLU A N 1
ATOM 703 C CA . GLU A 1 92 ? -4.430 4.975 38.369 1.00 90.38 92 GLU A CA 1
ATOM 704 C C . GLU A 1 92 ? -3.414 3.830 38.289 1.00 90.38 92 GLU A C 1
ATOM 706 O O . GLU A 1 92 ? -3.565 2.980 37.377 1.00 90.38 92 GLU A O 1
#

Solvent-accessible surface area (backbone atoms only — not comparable to full-atom values): 5669 Å² total; per-residue (Å²): 107,46,42,78,46,80,17,71,47,73,70,49,46,51,49,46,55,54,50,49,57,55,30,59,75,75,70,53,70,67,45,81,39,49,45,70,56,48,37,72,77,40,74,87,56,86,51,83,72,44,68,32,26,46,32,29,63,88,41,68,87,76,62,64,68,60,49,54,51,50,53,54,50,54,41,41,76,75,69,51,83,86,80,77,96,66,80,84,88,80,87,134

Radius of gyration: 20.59 Å; Cα contacts (8 Å, |Δi|>4): 98; chains: 1; bounding box: 38×26×60 Å

Nearest PDB structures (foldseek):
  4pab-assembly2_B  TM=9.601E-01  e=7.658E-04  Rattus norvegicus
  5l46-assembly2_B  TM=9.565E-01  e=1.615E-03  Homo sapiens
  1y56-assembly1_B  TM=9.515E-01  e=2.118E-03  Pyrococcus horikoshii OT3
  3gsi-assembly1_A  TM=9.290E-01  e=2.426E-03  Arthrobacter globiformis
  1pj6-assembly1_A  TM=9.324E-01  e=3.900E-03  Arthrobacter globiformis

Sequence (92 aa):
CGGLRLAYSEIELDWFRHVAGIARQVGYEHEIIPPDEIARHHPFLNTDGVLAAFRTMNDGHVDPTSTANAMASGARALGARISRRNRVTGIE

pLDDT: mean 96.34, std 2.72, range [81.19, 98.69]

Mean predicted aligned error: 3.84 Å

Secondary structure (DSSP, 8-state):
--EEEEE-SHHHHHHHHHHHHHHHHHT--EEEE-HHHHHHH-TTS--TT--EEEEESS-----HHHHHHHHHHHHHHTT----SS-------